Protein AF-A0A662HCI6-F1 (afdb_monomer_lite)

Structure (mmCIF, N/CA/C/O backbone):
data_AF-A0A662HCI6-F1
#
_entry.id   AF-A0A662HCI6-F1
#
loop_
_atom_site.group_PDB
_atom_site.id
_atom_site.type_symbol
_atom_site.label_atom_id
_atom_site.label_alt_id
_atom_site.label_comp_id
_atom_site.label_asym_id
_atom_site.label_entity_id
_atom_site.label_seq_id
_atom_site.pdbx_PDB_ins_code
_atom_site.Cartn_x
_atom_site.Cartn_y
_atom_site.Cartn_z
_atom_site.occupancy
_atom_site.B_iso_or_equiv
_atom_site.auth_seq_id
_atom_site.auth_comp_id
_atom_site.auth_asym_id
_atom_site.auth_atom_id
_atom_site.pdbx_PDB_model_num
ATOM 1 N N . MET A 1 1 ? 48.819 -39.522 9.228 1.00 41.00 1 MET A N 1
ATOM 2 C CA . MET A 1 1 ? 47.668 -39.626 8.308 1.00 41.00 1 MET A CA 1
ATOM 3 C C . MET A 1 1 ? 46.457 -39.078 9.034 1.00 41.00 1 MET A C 1
ATOM 5 O O . MET A 1 1 ? 45.930 -39.754 9.904 1.00 41.00 1 MET A O 1
ATOM 9 N N . ILE A 1 2 ? 46.118 -37.816 8.778 1.00 42.31 2 ILE A N 1
ATOM 10 C CA . ILE A 1 2 ? 44.970 -37.142 9.390 1.00 42.31 2 ILE A CA 1
ATOM 11 C C . ILE A 1 2 ? 43.987 -36.836 8.262 1.00 42.31 2 ILE A C 1
ATOM 13 O O . ILE A 1 2 ? 44.382 -36.355 7.203 1.00 42.31 2 ILE A O 1
ATOM 17 N N . LEU A 1 3 ? 42.745 -37.229 8.522 1.00 40.59 3 LEU A N 1
ATOM 18 C CA . LEU A 1 3 ? 41.560 -37.241 7.674 1.00 40.59 3 LEU A CA 1
ATOM 19 C C . LEU A 1 3 ? 41.369 -35.950 6.862 1.00 40.59 3 LEU A C 1
ATOM 21 O O . LEU A 1 3 ? 41.469 -34.848 7.402 1.00 40.59 3 LEU A O 1
ATOM 25 N N . GLY A 1 4 ? 41.042 -36.118 5.576 1.00 39.78 4 GLY A N 1
ATOM 26 C CA . GLY A 1 4 ? 40.596 -35.043 4.698 1.00 39.78 4 GLY A CA 1
ATOM 27 C C . GLY A 1 4 ? 39.338 -34.397 5.265 1.00 39.78 4 GLY A C 1
ATOM 28 O O . GLY A 1 4 ? 38.310 -35.053 5.432 1.00 39.78 4 GLY A O 1
ATOM 29 N N . ARG A 1 5 ? 39.447 -33.113 5.604 1.00 48.81 5 ARG A N 1
ATOM 30 C CA . ARG A 1 5 ? 38.304 -32.286 5.969 1.00 48.81 5 ARG A CA 1
ATOM 31 C C . ARG A 1 5 ? 37.473 -32.082 4.711 1.00 48.81 5 ARG A C 1
ATOM 33 O O . ARG A 1 5 ? 37.966 -31.516 3.741 1.00 48.81 5 ARG A O 1
ATOM 40 N N . GLY A 1 6 ? 36.234 -32.567 4.746 1.00 46.03 6 GLY A N 1
ATOM 41 C CA . GLY A 1 6 ? 35.194 -32.071 3.863 1.00 46.03 6 GLY A CA 1
ATOM 42 C C . GLY A 1 6 ? 35.090 -30.568 4.076 1.00 46.03 6 GLY A C 1
ATOM 43 O O . GLY A 1 6 ? 34.789 -30.111 5.178 1.00 46.03 6 GLY A O 1
ATOM 44 N N . GLU A 1 7 ? 35.430 -29.811 3.044 1.00 45.47 7 GLU A N 1
ATOM 45 C CA . GLU A 1 7 ? 35.094 -28.401 2.966 1.00 45.47 7 GLU A CA 1
ATOM 46 C C . GLU A 1 7 ? 33.579 -28.325 2.767 1.00 45.47 7 GLU A C 1
ATOM 48 O O . GLU A 1 7 ? 33.063 -28.504 1.666 1.00 45.47 7 GLU A O 1
ATOM 53 N N . GLU A 1 8 ? 32.846 -28.130 3.860 1.00 49.69 8 GLU A N 1
ATOM 54 C CA . GLU A 1 8 ? 31.488 -27.607 3.774 1.00 49.69 8 GLU A CA 1
ATOM 55 C C . GLU A 1 8 ? 31.578 -26.160 3.263 1.00 49.69 8 GLU A C 1
ATOM 57 O O . GLU A 1 8 ? 32.342 -25.365 3.826 1.00 49.69 8 GLU A O 1
ATOM 62 N N . PRO A 1 9 ? 30.838 -25.777 2.206 1.00 48.19 9 PRO A N 1
ATOM 63 C CA . PRO A 1 9 ? 30.835 -24.397 1.760 1.00 48.19 9 PRO A CA 1
ATOM 64 C C . PRO A 1 9 ? 30.211 -23.502 2.837 1.00 48.19 9 PRO A C 1
ATOM 66 O O . PRO A 1 9 ? 29.072 -23.678 3.271 1.00 48.19 9 PRO A O 1
ATOM 69 N N . ILE A 1 10 ? 31.010 -22.529 3.263 1.00 53.88 10 ILE A N 1
ATOM 70 C CA . ILE A 1 10 ? 30.697 -21.518 4.265 1.00 53.88 10 ILE A CA 1
ATOM 71 C C . ILE A 1 10 ? 29.670 -20.523 3.693 1.00 53.88 10 ILE A C 1
ATOM 73 O O . ILE A 1 10 ? 29.856 -19.988 2.604 1.00 53.88 10 ILE A O 1
ATOM 77 N N . SER A 1 11 ? 28.664 -20.193 4.513 1.00 46.75 11 SER A N 1
ATOM 78 C CA . SER A 1 11 ? 27.914 -18.922 4.520 1.00 46.75 11 SER A CA 1
ATOM 79 C C . SER A 1 11 ? 26.845 -18.682 3.431 1.00 46.75 11 SER A C 1
ATOM 81 O O . SER A 1 11 ? 27.051 -17.967 2.455 1.00 46.75 11 SER A O 1
ATOM 83 N N . GLY A 1 12 ? 25.611 -19.110 3.713 1.00 42.09 12 GLY A N 1
ATOM 84 C CA . GLY A 1 12 ? 24.637 -18.209 4.358 1.00 42.09 12 GLY A CA 1
ATOM 85 C C . GLY A 1 12 ? 24.116 -16.972 3.611 1.00 42.09 12 GLY A C 1
ATOM 86 O O . GLY A 1 12 ? 23.486 -16.133 4.251 1.00 42.09 12 GLY A O 1
ATOM 87 N N . VAL A 1 13 ? 24.318 -16.824 2.300 1.00 47.28 13 VAL A N 1
ATOM 88 C CA . VAL A 1 13 ? 23.539 -15.840 1.530 1.00 47.28 13 VAL A CA 1
ATOM 89 C C . VAL A 1 13 ? 22.184 -16.475 1.250 1.00 47.28 13 VAL A C 1
ATOM 91 O O . VAL A 1 13 ? 22.088 -17.385 0.428 1.00 47.28 13 VAL A O 1
ATOM 94 N N . ALA A 1 14 ? 21.139 -16.046 1.962 1.00 55.03 14 ALA A N 1
ATOM 95 C CA . ALA A 1 14 ? 19.775 -16.394 1.586 1.00 55.03 14 ALA A CA 1
ATOM 96 C C . ALA A 1 14 ? 19.611 -16.041 0.102 1.00 55.03 14 ALA A C 1
ATOM 98 O O . ALA A 1 14 ? 19.758 -14.874 -0.263 1.00 55.03 14 ALA A O 1
ATOM 99 N N . MET A 1 15 ? 19.403 -17.052 -0.750 1.00 60.47 15 MET A N 1
ATOM 100 C CA . MET A 1 15 ? 19.117 -16.830 -2.163 1.00 60.47 15 MET A CA 1
ATOM 101 C C . MET A 1 15 ? 17.950 -15.851 -2.232 1.00 60.47 15 MET A C 1
ATOM 103 O O . MET A 1 15 ? 16.858 -16.159 -1.752 1.00 60.47 15 MET A O 1
ATOM 107 N N . GLU A 1 16 ? 18.206 -14.658 -2.769 1.00 74.31 16 GLU A N 1
ATOM 108 C CA . GLU A 1 16 ? 17.151 -13.688 -3.017 1.00 74.31 16 GLU A CA 1
ATOM 109 C C . GLU A 1 16 ? 16.128 -14.348 -3.937 1.00 74.31 16 GLU A C 1
ATOM 111 O O . GLU A 1 16 ? 16.486 -14.880 -4.992 1.00 74.31 16 GLU A O 1
ATOM 116 N N . ASP A 1 17 ? 14.866 -14.374 -3.507 1.00 88.44 17 ASP A N 1
ATOM 117 C CA . ASP A 1 17 ? 13.835 -15.003 -4.312 1.00 88.44 17 ASP A CA 1
ATOM 118 C C . ASP A 1 17 ? 13.667 -14.244 -5.638 1.00 88.44 17 ASP A C 1
ATOM 120 O O . ASP A 1 17 ? 13.835 -13.023 -5.731 1.00 88.44 17 ASP A O 1
ATOM 124 N N . GLU A 1 18 ? 13.350 -14.991 -6.690 1.00 91.50 18 GLU A N 1
ATOM 125 C CA . GLU A 1 18 ? 13.292 -14.477 -8.059 1.00 91.50 18 GLU A CA 1
ATOM 126 C C . GLU A 1 18 ? 12.262 -13.344 -8.228 1.00 91.50 18 GLU A C 1
ATOM 128 O O . GLU A 1 18 ? 12.406 -12.484 -9.099 1.00 91.50 18 GLU A O 1
ATOM 133 N N . VAL A 1 19 ? 11.221 -13.296 -7.394 1.00 92.38 19 VAL A N 1
ATOM 134 C CA . VAL A 1 19 ? 10.233 -12.210 -7.410 1.00 92.38 19 VAL A CA 1
ATOM 135 C C . VAL A 1 19 ? 10.871 -10.932 -6.883 1.00 92.38 19 VAL A C 1
ATOM 137 O O . VAL A 1 19 ? 10.796 -9.893 -7.540 1.00 92.38 19 VAL A O 1
ATOM 140 N N . THR A 1 20 ? 11.561 -11.019 -5.749 1.00 93.06 20 THR A N 1
ATOM 141 C CA . THR A 1 20 ? 12.265 -9.895 -5.132 1.00 93.06 20 THR A CA 1
ATOM 142 C C . THR A 1 20 ? 13.344 -9.327 -6.057 1.00 93.06 20 THR A C 1
ATOM 144 O O . THR A 1 20 ? 13.396 -8.110 -6.271 1.00 93.06 20 THR A O 1
ATOM 147 N N . ARG A 1 21 ? 14.144 -10.195 -6.691 1.00 94.38 21 ARG A N 1
ATOM 148 C CA . ARG A 1 21 ? 15.163 -9.785 -7.669 1.00 94.38 21 ARG A CA 1
ATOM 149 C C . ARG A 1 21 ? 14.543 -9.025 -8.848 1.00 94.38 21 ARG A C 1
ATOM 151 O O . ARG A 1 21 ? 14.960 -7.905 -9.149 1.00 94.38 21 ARG A O 1
ATOM 158 N N . ARG A 1 22 ? 13.507 -9.588 -9.488 1.00 94.62 22 ARG A N 1
ATOM 159 C CA . ARG A 1 22 ? 12.804 -8.946 -10.620 1.00 94.62 22 ARG A CA 1
ATOM 160 C C . ARG A 1 22 ? 12.179 -7.611 -10.229 1.00 94.62 22 ARG A C 1
ATOM 162 O O . ARG A 1 22 ? 12.289 -6.646 -10.987 1.00 94.62 22 ARG A O 1
ATOM 169 N N . ALA A 1 23 ? 11.573 -7.533 -9.046 1.00 94.56 23 ALA A N 1
ATOM 170 C CA . ALA A 1 23 ? 10.975 -6.306 -8.541 1.00 94.56 23 ALA A CA 1
ATOM 171 C C . ALA A 1 23 ? 12.025 -5.192 -8.384 1.00 94.56 23 ALA A C 1
ATOM 173 O O . ALA A 1 23 ? 11.807 -4.074 -8.856 1.00 94.56 23 ALA A O 1
ATOM 174 N N . LYS A 1 24 ? 13.192 -5.495 -7.797 1.00 94.44 24 LYS A N 1
ATOM 175 C CA . LYS A 1 24 ? 14.302 -4.535 -7.663 1.00 94.44 24 LYS A CA 1
ATOM 176 C C . LYS A 1 24 ? 14.860 -4.093 -9.012 1.00 94.44 24 LYS A C 1
ATOM 178 O O . LYS A 1 24 ? 15.099 -2.903 -9.203 1.00 94.44 24 LYS A O 1
ATOM 183 N N . GLU A 1 25 ? 15.030 -5.013 -9.958 1.00 95.50 25 GLU A N 1
ATOM 184 C CA . GLU A 1 25 ? 15.503 -4.680 -11.306 1.00 95.50 25 GLU A CA 1
ATOM 185 C C . GLU A 1 25 ? 14.529 -3.765 -12.050 1.00 95.50 25 GLU A C 1
ATOM 187 O O . GLU A 1 25 ? 14.950 -2.759 -12.623 1.00 95.50 25 GLU A O 1
ATOM 192 N N . LYS A 1 26 ? 13.224 -4.069 -12.016 1.00 95.44 26 LYS A N 1
ATOM 193 C CA . LYS A 1 26 ? 12.188 -3.198 -12.592 1.00 95.44 26 LYS A CA 1
ATOM 194 C C . LYS A 1 26 ? 12.219 -1.819 -11.952 1.00 95.44 26 LYS A C 1
ATOM 196 O O . LYS A 1 26 ? 12.240 -0.817 -12.661 1.00 95.44 26 LYS A O 1
ATOM 201 N N . PHE A 1 27 ? 12.285 -1.774 -10.624 1.00 95.00 27 PHE A N 1
ATOM 202 C CA . PHE A 1 27 ? 12.360 -0.531 -9.873 1.00 95.00 27 PHE A CA 1
ATOM 203 C C . PHE A 1 27 ? 13.586 0.304 -10.274 1.00 95.00 27 PHE A C 1
ATOM 205 O O . PHE A 1 27 ? 13.451 1.491 -10.560 1.00 95.00 27 PHE A O 1
ATOM 212 N N . GLY A 1 28 ? 14.764 -0.317 -10.381 1.00 95.50 28 GLY A N 1
ATOM 213 C CA . GLY A 1 28 ? 16.004 0.350 -10.786 1.00 95.50 28 GLY A CA 1
ATOM 214 C C . GLY A 1 28 ? 16.009 0.868 -12.229 1.00 95.50 28 GLY A C 1
ATOM 215 O O . GLY A 1 28 ? 16.742 1.805 -12.532 1.00 95.50 28 GLY A O 1
ATOM 216 N N . ARG A 1 29 ? 15.172 0.308 -13.114 1.00 96.75 29 ARG A N 1
ATOM 217 C CA . ARG A 1 29 ? 15.006 0.772 -14.505 1.00 96.75 29 ARG A CA 1
ATOM 218 C C . ARG A 1 29 ? 14.089 1.989 -14.643 1.00 96.75 29 ARG A C 1
ATOM 220 O O . ARG A 1 29 ? 14.061 2.598 -15.711 1.00 96.75 29 ARG A O 1
ATOM 227 N N . LEU A 1 30 ? 13.332 2.348 -13.605 1.00 95.56 30 LEU A N 1
ATOM 228 C CA . LEU A 1 30 ? 12.517 3.562 -13.616 1.00 95.56 30 LEU A CA 1
ATOM 229 C C . LEU A 1 30 ? 13.413 4.809 -13.592 1.00 95.56 30 LEU A C 1
ATOM 231 O O . LEU A 1 30 ? 14.495 4.800 -13.005 1.00 95.56 30 LEU A O 1
ATOM 235 N N . SER A 1 31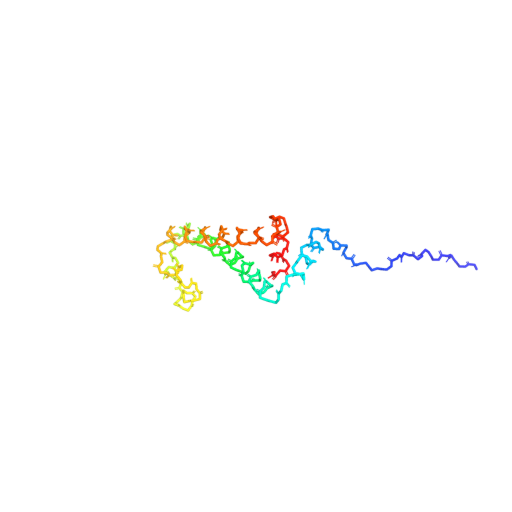 ? 12.930 5.912 -14.173 1.00 96.69 31 SER A N 1
ATOM 236 C CA . SER A 1 31 ? 13.565 7.226 -14.003 1.00 96.69 31 SER A CA 1
ATOM 237 C C . SER A 1 31 ? 13.564 7.640 -12.529 1.00 96.69 31 SER A C 1
ATOM 239 O O . SER A 1 31 ? 12.750 7.151 -11.750 1.00 96.69 31 SER A O 1
ATOM 241 N N . SER A 1 32 ? 14.406 8.596 -12.131 1.00 95.44 32 SER A N 1
ATOM 242 C CA . SER A 1 32 ? 14.428 9.087 -10.743 1.00 95.44 32 SER A CA 1
ATOM 243 C C . SER A 1 32 ? 13.051 9.575 -10.266 1.00 95.44 32 SER A C 1
ATOM 245 O O . SER A 1 32 ? 12.653 9.303 -9.136 1.00 95.44 32 SER A O 1
ATOM 247 N N . ILE A 1 33 ? 12.281 10.224 -11.151 1.00 94.12 33 ILE A N 1
ATOM 248 C CA . ILE A 1 33 ? 10.898 10.639 -10.868 1.00 94.12 33 ILE A CA 1
ATOM 249 C C . ILE A 1 33 ? 9.987 9.413 -10.710 1.00 94.12 33 ILE A C 1
ATOM 251 O O . ILE A 1 33 ? 9.197 9.357 -9.771 1.00 94.12 33 ILE A O 1
ATOM 255 N N . GLY A 1 34 ? 10.121 8.408 -11.582 1.00 94.06 34 GLY A N 1
ATOM 256 C CA . GLY A 1 34 ? 9.364 7.158 -11.493 1.00 94.06 34 GLY A CA 1
ATOM 257 C C . GLY A 1 34 ? 9.661 6.367 -10.215 1.00 94.06 34 GLY A C 1
ATOM 258 O O . GLY A 1 34 ? 8.737 5.883 -9.570 1.00 94.06 34 GLY A O 1
ATOM 259 N N . GLN A 1 35 ? 10.926 6.297 -9.795 1.00 95.56 35 GLN A N 1
ATOM 260 C CA . GLN A 1 35 ? 11.343 5.654 -8.543 1.00 95.56 35 GLN A CA 1
ATOM 261 C C . GLN A 1 35 ? 10.790 6.380 -7.314 1.00 95.56 35 GLN A C 1
ATOM 263 O O . GLN A 1 35 ? 10.349 5.742 -6.353 1.00 95.56 35 GLN A O 1
ATOM 268 N N . MET A 1 36 ? 10.788 7.715 -7.335 1.00 95.19 36 MET A N 1
ATOM 269 C CA . MET A 1 36 ? 10.184 8.520 -6.277 1.00 95.19 36 MET A CA 1
ATOM 270 C C . MET A 1 36 ? 8.674 8.270 -6.203 1.00 95.19 36 MET A C 1
ATOM 272 O O . MET A 1 36 ? 8.165 7.946 -5.131 1.00 95.19 36 MET A O 1
ATOM 276 N N . ALA A 1 37 ? 7.972 8.330 -7.339 1.00 91.88 37 ALA A N 1
ATOM 277 C CA . ALA A 1 37 ? 6.536 8.075 -7.410 1.00 91.88 37 ALA A CA 1
ATOM 278 C C . ALA A 1 37 ? 6.181 6.657 -6.929 1.00 91.88 37 ALA A C 1
ATOM 280 O O . ALA A 1 37 ? 5.310 6.496 -6.075 1.00 91.88 37 ALA A O 1
ATOM 281 N N . ALA A 1 38 ? 6.899 5.634 -7.401 1.00 94.75 38 ALA A N 1
ATOM 282 C CA . ALA A 1 38 ? 6.713 4.251 -6.968 1.00 94.75 38 ALA A CA 1
ATOM 283 C C . ALA A 1 38 ? 6.999 4.074 -5.466 1.00 94.75 38 ALA A C 1
ATOM 285 O O . ALA A 1 38 ? 6.234 3.411 -4.770 1.00 94.75 38 ALA A O 1
ATOM 286 N N . SER A 1 39 ? 8.049 4.712 -4.932 1.00 95.00 39 SER A N 1
ATOM 287 C CA . SER A 1 39 ? 8.338 4.693 -3.488 1.00 95.00 39 SER A CA 1
ATOM 288 C C . SER A 1 39 ? 7.215 5.315 -2.664 1.00 95.00 39 SER A C 1
ATOM 290 O O . SER A 1 39 ? 6.843 4.758 -1.633 1.00 95.00 39 SER A O 1
ATOM 292 N N . MET A 1 40 ? 6.672 6.452 -3.106 1.00 92.25 40 MET A N 1
ATOM 293 C CA . MET A 1 40 ? 5.553 7.110 -2.431 1.00 92.25 40 MET A CA 1
ATOM 294 C C . MET A 1 40 ? 4.292 6.245 -2.468 1.00 92.25 40 MET A C 1
ATOM 296 O O . MET A 1 40 ? 3.631 6.105 -1.443 1.00 92.25 40 MET A O 1
ATOM 300 N N . MET A 1 41 ? 3.987 5.614 -3.606 1.00 94.38 41 MET A N 1
ATOM 301 C CA . MET A 1 41 ? 2.850 4.695 -3.726 1.00 94.38 41 MET A CA 1
ATOM 302 C C . MET A 1 41 ? 2.996 3.473 -2.814 1.00 94.38 41 MET A C 1
ATOM 304 O O . MET A 1 41 ? 2.056 3.140 -2.100 1.00 94.38 41 MET A O 1
ATOM 308 N N . LEU A 1 42 ? 4.176 2.845 -2.760 1.00 94.50 42 LEU A N 1
ATOM 309 C CA . LEU A 1 42 ? 4.446 1.727 -1.846 1.00 94.50 42 LEU A CA 1
ATOM 310 C C . LEU A 1 42 ? 4.293 2.142 -0.374 1.00 94.50 42 LEU A C 1
ATOM 312 O O . LEU A 1 42 ? 3.685 1.420 0.417 1.00 94.50 42 LEU A O 1
ATOM 316 N N . ALA A 1 43 ? 4.807 3.320 -0.004 1.00 90.38 43 ALA A N 1
ATOM 317 C CA . ALA A 1 43 ? 4.677 3.848 1.351 1.00 90.38 43 ALA A CA 1
ATOM 318 C C . ALA A 1 43 ? 3.213 4.143 1.712 1.00 90.38 43 ALA A C 1
ATOM 320 O O . ALA A 1 43 ? 2.756 3.755 2.787 1.00 90.38 43 ALA A O 1
ATOM 321 N N . ASN A 1 44 ? 2.464 4.778 0.809 1.00 88.44 44 ASN A N 1
ATOM 322 C CA . ASN A 1 44 ? 1.052 5.091 1.011 1.00 88.44 44 ASN A CA 1
ATOM 323 C C . ASN A 1 44 ? 0.194 3.828 1.095 1.00 88.44 44 ASN A C 1
ATOM 325 O O . ASN A 1 44 ? -0.657 3.740 1.975 1.00 88.44 44 ASN A O 1
ATOM 329 N N . LEU A 1 45 ? 0.451 2.833 0.244 1.00 91.06 45 LEU A N 1
ATOM 330 C CA . LEU A 1 45 ? -0.221 1.537 0.278 1.00 91.06 45 LEU A CA 1
ATOM 331 C C . LEU A 1 45 ? -0.018 0.834 1.627 1.00 91.06 45 LEU A C 1
ATOM 333 O O . LEU A 1 45 ? -0.989 0.419 2.263 1.00 91.06 45 LEU A O 1
ATOM 337 N N . ARG A 1 46 ? 1.231 0.764 2.105 1.00 90.12 46 ARG A N 1
ATOM 338 C CA . ARG A 1 46 ? 1.557 0.207 3.426 1.00 90.12 46 ARG A CA 1
ATOM 339 C C . ARG A 1 46 ? 0.823 0.956 4.538 1.00 90.12 46 ARG A C 1
ATOM 341 O O . ARG A 1 46 ? 0.108 0.344 5.328 1.00 90.12 46 ARG A O 1
ATOM 348 N N . ASN A 1 47 ? 0.961 2.280 4.565 1.00 86.94 47 ASN A N 1
ATOM 349 C CA . ASN A 1 47 ? 0.358 3.118 5.598 1.00 86.94 47 ASN A CA 1
ATOM 350 C C . ASN A 1 47 ? -1.175 3.005 5.589 1.00 86.94 47 ASN A C 1
ATOM 352 O O . ASN A 1 47 ? -1.788 2.968 6.653 1.00 86.94 47 ASN A O 1
ATOM 356 N N . ALA A 1 48 ? -1.801 2.903 4.412 1.00 86.50 48 ALA A N 1
ATOM 357 C CA . ALA A 1 48 ? -3.245 2.746 4.295 1.00 86.50 48 ALA A CA 1
ATOM 358 C C . ALA A 1 48 ? -3.727 1.410 4.876 1.00 86.50 48 ALA A C 1
ATOM 360 O O . ALA A 1 48 ? -4.706 1.378 5.624 1.00 86.50 48 ALA A O 1
ATOM 361 N N . ARG A 1 49 ? -3.017 0.311 4.589 1.00 89.56 49 ARG A N 1
ATOM 362 C CA . ARG A 1 49 ? -3.323 -1.018 5.141 1.00 89.56 49 ARG A CA 1
ATOM 363 C C . ARG A 1 49 ? -3.161 -1.062 6.659 1.00 89.56 49 ARG A C 1
ATOM 365 O O . ARG A 1 49 ? -4.054 -1.559 7.351 1.00 89.56 49 ARG A O 1
ATOM 372 N N . ASP A 1 50 ? -2.074 -0.498 7.178 1.00 87.19 50 ASP A N 1
ATOM 373 C CA . ASP A 1 50 ? -1.819 -0.441 8.620 1.00 87.19 50 ASP A CA 1
ATOM 374 C C . ASP A 1 50 ? -2.868 0.430 9.334 1.00 87.19 50 ASP A C 1
ATOM 376 O O . ASP A 1 50 ? -3.447 0.007 10.338 1.00 87.19 50 ASP A O 1
ATOM 380 N N . ALA A 1 51 ? -3.208 1.594 8.769 1.00 83.62 51 ALA A N 1
ATOM 381 C CA . ALA A 1 51 ? -4.260 2.465 9.290 1.00 83.62 51 ALA A CA 1
ATOM 382 C C . ALA A 1 51 ? -5.637 1.783 9.282 1.00 83.62 51 ALA A C 1
ATOM 384 O O . ALA A 1 51 ? -6.369 1.877 10.266 1.00 83.62 51 ALA A O 1
ATOM 385 N N . LYS A 1 52 ? -5.989 1.04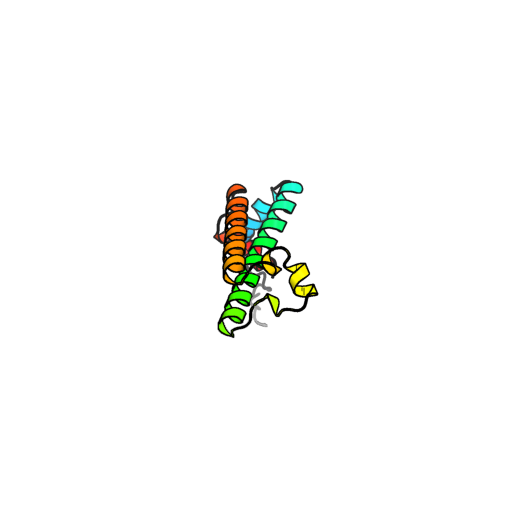2 8.220 1.00 86.62 52 LYS A N 1
ATOM 386 C CA . LYS A 1 52 ? -7.239 0.261 8.164 1.00 86.62 52 LYS A CA 1
ATOM 387 C C . LYS A 1 52 ? -7.300 -0.781 9.269 1.00 86.62 52 LYS A C 1
ATOM 389 O O . LYS A 1 52 ? -8.355 -0.956 9.878 1.00 86.62 52 LYS A O 1
ATOM 394 N N . LYS A 1 53 ? -6.192 -1.486 9.516 1.00 88.50 53 LYS A N 1
ATOM 395 C CA . LYS A 1 53 ? -6.111 -2.488 10.582 1.00 88.50 53 LYS A CA 1
ATOM 396 C C . LYS A 1 53 ? -6.353 -1.841 11.947 1.00 88.50 53 LYS A C 1
ATOM 398 O O . LYS A 1 53 ? -7.264 -2.269 12.651 1.00 88.50 53 LYS A O 1
ATOM 403 N N . GLN A 1 54 ? -5.613 -0.780 12.264 1.00 84.12 54 GLN A N 1
ATOM 404 C CA . GLN A 1 54 ? -5.746 -0.064 13.535 1.00 84.12 54 GLN A CA 1
ATOM 405 C C . GLN A 1 54 ? -7.148 0.526 13.717 1.00 84.12 54 GLN A C 1
ATOM 407 O O . GLN A 1 54 ? -7.754 0.372 14.773 1.00 84.12 54 GLN A O 1
ATOM 412 N N . LEU A 1 55 ? -7.712 1.141 12.674 1.00 82.19 55 LEU A N 1
ATOM 413 C CA . LEU A 1 55 ? -9.052 1.721 12.726 1.00 82.19 55 LEU A CA 1
ATOM 414 C C . LEU A 1 55 ? -10.124 0.657 12.990 1.00 82.19 55 LEU A C 1
ATOM 416 O O . LEU A 1 55 ? -11.013 0.870 13.810 1.00 82.19 55 LEU A O 1
ATOM 420 N N . ARG A 1 56 ? -10.022 -0.516 12.352 1.00 86.06 56 ARG A N 1
ATOM 421 C CA . ARG A 1 56 ? -10.931 -1.643 12.615 1.00 86.06 56 ARG A CA 1
ATOM 422 C C . ARG A 1 56 ? -10.814 -2.160 14.047 1.00 86.06 56 ARG A C 1
ATOM 424 O O . ARG A 1 56 ? -11.831 -2.521 14.630 1.00 86.06 56 AR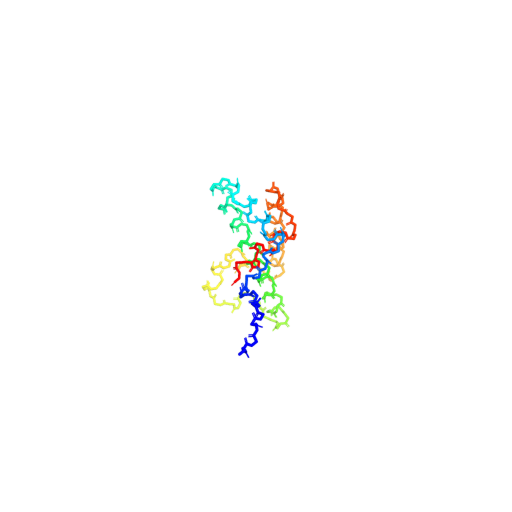G A O 1
ATOM 431 N N . GLU A 1 57 ? -9.608 -2.222 14.604 1.00 87.12 57 GLU A N 1
ATOM 432 C CA . GLU A 1 57 ? -9.383 -2.617 16.002 1.00 87.12 57 GLU A CA 1
ATOM 433 C C . GLU A 1 57 ? -10.004 -1.602 16.969 1.00 87.12 57 GLU A C 1
ATOM 435 O O . GLU A 1 57 ? -10.797 -1.985 17.825 1.00 87.12 57 GLU A O 1
ATOM 440 N N . MET A 1 58 ? -9.765 -0.306 16.754 1.00 82.38 58 MET A N 1
ATOM 441 C CA . MET A 1 58 ? -10.383 0.761 17.544 1.00 82.38 58 MET A CA 1
ATOM 442 C C . MET A 1 58 ? -11.914 0.710 17.495 1.00 82.38 58 MET A C 1
ATOM 444 O O . MET A 1 58 ? -12.565 0.757 18.538 1.00 82.38 58 MET A O 1
ATOM 448 N N . MET A 1 59 ? -12.496 0.544 16.302 1.00 81.00 59 MET A N 1
ATOM 449 C CA . MET A 1 59 ? -13.950 0.461 16.132 1.00 81.00 59 MET A CA 1
ATOM 450 C C . MET A 1 59 ? -14.557 -0.732 16.881 1.00 81.00 59 MET A C 1
ATOM 452 O O . MET A 1 59 ? -15.632 -0.595 17.461 1.00 81.00 59 MET A O 1
ATOM 456 N N . LYS A 1 60 ? -13.874 -1.887 16.919 1.00 86.75 60 LYS A N 1
ATOM 457 C CA . LYS A 1 60 ? -14.318 -3.057 17.704 1.00 86.75 60 LYS A CA 1
ATOM 458 C C . LYS A 1 60 ? -14.355 -2.777 19.206 1.00 86.75 60 LYS A C 1
ATOM 460 O O . LYS A 1 60 ? -15.193 -3.331 19.906 1.00 86.75 60 LYS A O 1
ATOM 465 N N . GLU A 1 61 ? -13.470 -1.916 19.690 1.00 87.00 61 GLU A N 1
ATOM 466 C CA . GLU A 1 61 ? -13.400 -1.492 21.091 1.00 87.00 61 GLU A CA 1
ATOM 467 C C . GLU A 1 61 ? -14.335 -0.308 21.403 1.00 87.00 61 GLU A C 1
ATOM 469 O O . GLU A 1 61 ? -14.279 0.255 22.495 1.00 87.00 61 GLU A O 1
ATOM 474 N N . GLY A 1 62 ? -15.170 0.115 20.445 1.00 81.12 62 GLY A N 1
ATOM 475 C CA . GLY A 1 62 ? -16.036 1.289 20.583 1.00 81.12 62 GLY A CA 1
ATOM 476 C C . GLY A 1 62 ? -15.278 2.621 20.571 1.00 81.12 62 GLY A C 1
ATOM 477 O O . GLY A 1 62 ? -15.843 3.654 20.928 1.00 81.12 62 GLY A O 1
ATOM 478 N N . ARG A 1 63 ? -14.000 2.615 20.170 1.00 75.06 63 ARG A N 1
ATOM 479 C CA . ARG A 1 63 ? -13.159 3.809 20.049 1.00 75.06 63 ARG A CA 1
ATOM 480 C C . ARG A 1 63 ? -13.226 4.349 18.623 1.00 75.06 63 ARG A C 1
ATOM 482 O O . ARG A 1 63 ? -13.049 3.625 17.648 1.00 75.06 63 ARG A O 1
ATOM 489 N N . ASP A 1 64 ? -13.453 5.648 18.500 1.00 71.69 64 ASP A N 1
ATOM 490 C CA . ASP A 1 64 ? -13.383 6.369 17.228 1.00 71.69 64 ASP A CA 1
ATOM 491 C C . ASP A 1 64 ? -11.974 6.964 17.075 1.00 71.69 64 ASP A C 1
ATOM 493 O O . ASP A 1 64 ? -11.421 7.455 18.050 1.00 71.69 64 ASP A O 1
ATOM 497 N N . PHE A 1 65 ? -11.375 6.976 15.881 1.00 68.19 65 PHE A N 1
ATOM 498 C CA . PHE A 1 65 ? -10.048 7.582 15.665 1.00 68.19 65 PHE A CA 1
ATOM 499 C C . PHE A 1 65 ? -9.985 9.066 16.082 1.00 68.19 65 PHE A C 1
ATOM 501 O O . PHE A 1 65 ? -8.903 9.585 16.357 1.00 68.19 65 PHE A O 1
ATOM 508 N N . ARG A 1 66 ? -11.128 9.767 16.168 1.00 66.12 66 ARG A N 1
ATOM 509 C CA . ARG A 1 66 ? -11.213 11.121 16.745 1.00 66.12 66 ARG A CA 1
ATOM 510 C C . ARG A 1 66 ? -10.748 11.166 18.201 1.00 66.12 66 ARG A C 1
ATOM 512 O O . ARG A 1 66 ? -10.367 12.243 18.655 1.00 66.12 66 ARG A O 1
ATOM 519 N N . SER A 1 67 ? -10.740 10.027 18.897 1.00 66.38 67 SER A N 1
ATOM 520 C CA . SER A 1 67 ? -10.204 9.860 20.248 1.00 66.38 67 SER A CA 1
ATOM 521 C C . SER A 1 67 ? -8.674 9.753 20.297 1.00 66.38 67 SER A C 1
ATOM 523 O O . SER A 1 67 ? -8.120 9.683 21.392 1.00 66.38 67 SER A O 1
ATOM 525 N N . LEU A 1 68 ? -7.975 9.706 19.154 1.00 64.25 68 LEU A N 1
ATOM 526 C CA . LEU A 1 68 ? -6.509 9.743 19.114 1.00 64.25 68 LEU A CA 1
ATOM 527 C C . LEU A 1 68 ? -5.977 11.159 19.399 1.00 64.25 68 LEU A C 1
ATOM 529 O O . LEU A 1 68 ? -6.642 12.147 19.065 1.00 64.25 68 LEU A O 1
ATOM 533 N N . PRO A 1 69 ? -4.751 11.284 19.951 1.00 59.97 69 PRO A N 1
ATOM 534 C CA . PRO A 1 69 ? -4.107 12.575 20.169 1.00 59.97 69 PRO A CA 1
ATOM 535 C C . PRO A 1 69 ? -4.052 13.441 18.893 1.00 59.97 69 PRO A C 1
ATOM 537 O O . PRO A 1 69 ? -3.798 12.911 17.806 1.00 59.97 69 PRO A O 1
ATOM 540 N N . PRO A 1 70 ? -4.210 14.777 18.991 1.00 61.06 70 PRO A N 1
ATOM 541 C CA . PRO A 1 70 ? -4.260 15.674 17.831 1.00 61.06 70 PRO A CA 1
ATOM 542 C C . PRO A 1 70 ? -3.067 15.569 16.873 1.00 61.06 70 PRO A C 1
ATOM 544 O O . PRO A 1 70 ? -3.249 15.673 15.665 1.00 61.06 70 PRO A O 1
ATOM 547 N N . LEU A 1 71 ? -1.858 15.314 17.384 1.00 49.66 71 LEU A N 1
ATOM 548 C CA . LEU A 1 71 ? -0.658 15.147 16.557 1.00 49.66 71 LEU A CA 1
ATOM 549 C C . LEU A 1 71 ? -0.721 13.880 15.685 1.00 49.66 71 LEU A C 1
ATOM 551 O O . LEU A 1 71 ? -0.363 13.924 14.512 1.00 49.66 71 LEU A O 1
ATOM 555 N N . ILE A 1 72 ? -1.240 12.775 16.232 1.00 55.66 72 ILE A N 1
ATOM 556 C CA . ILE A 1 72 ? -1.463 11.516 15.498 1.00 55.66 72 ILE A CA 1
ATOM 557 C C . ILE A 1 72 ? -2.512 11.742 14.401 1.00 55.66 72 ILE A C 1
ATOM 559 O O . ILE A 1 72 ? -2.342 11.312 13.263 1.00 55.66 72 ILE A O 1
ATOM 563 N N . ARG A 1 73 ? -3.570 12.495 14.724 1.00 60.00 73 ARG A N 1
ATOM 564 C CA . ARG A 1 73 ? -4.603 12.897 13.764 1.00 60.00 73 ARG A CA 1
ATOM 565 C C . ARG A 1 73 ? -4.041 13.780 12.644 1.00 60.00 73 ARG A C 1
ATOM 567 O O . ARG A 1 73 ? -4.359 13.560 11.483 1.00 60.00 73 ARG A O 1
ATOM 574 N N . LEU A 1 74 ? -3.159 14.725 12.963 1.00 55.78 74 LEU A N 1
ATOM 575 C CA . LEU A 1 74 ? -2.519 15.599 11.976 1.00 55.78 74 LEU A CA 1
ATOM 576 C C . LEU A 1 74 ? -1.662 14.805 10.976 1.00 55.78 74 LEU A C 1
ATOM 578 O O . LEU A 1 74 ? -1.739 15.047 9.774 1.00 55.78 74 LEU A O 1
ATOM 582 N N . ILE A 1 75 ? -0.902 13.821 11.466 1.00 55.81 75 ILE A N 1
ATOM 583 C CA . ILE A 1 75 ? -0.082 12.924 10.635 1.00 55.81 75 ILE A CA 1
ATOM 584 C C . ILE A 1 75 ? -0.961 12.079 9.697 1.00 55.81 75 ILE A C 1
ATOM 586 O O . ILE A 1 75 ? -0.579 11.817 8.561 1.00 55.81 75 ILE A O 1
ATOM 590 N N . MET A 1 76 ? -2.160 11.694 10.146 1.00 62.75 76 MET A N 1
ATOM 591 C CA . MET A 1 76 ? -3.140 10.943 9.351 1.00 62.75 76 MET A CA 1
ATOM 592 C C . MET A 1 76 ? -3.994 11.814 8.404 1.00 62.75 76 MET A C 1
ATOM 594 O O . MET A 1 76 ? -4.789 11.277 7.628 1.00 62.75 76 MET A O 1
ATOM 598 N N . GLY A 1 77 ? -3.830 13.143 8.424 1.00 67.38 77 GLY A N 1
ATOM 599 C CA . GLY A 1 77 ? -4.431 14.075 7.465 1.00 67.38 77 GLY A CA 1
ATOM 600 C C . GLY A 1 77 ? -5.952 13.933 7.317 1.00 67.38 77 GLY A C 1
ATOM 601 O O . GLY A 1 77 ? -6.688 13.907 8.303 1.00 67.38 77 GLY A O 1
ATOM 602 N N . THR A 1 78 ? -6.427 13.827 6.070 1.00 61.88 78 THR A N 1
ATOM 603 C CA . THR A 1 78 ? -7.852 13.692 5.700 1.00 61.88 78 THR A CA 1
ATOM 604 C C . THR A 1 78 ? -8.548 12.510 6.378 1.00 61.88 78 THR A C 1
ATOM 606 O O . THR A 1 78 ? -9.738 12.582 6.657 1.00 61.88 78 THR A O 1
ATOM 609 N N . VAL A 1 79 ? -7.828 11.436 6.712 1.00 63.88 79 VAL A N 1
ATOM 610 C CA . VAL A 1 79 ? -8.407 10.279 7.418 1.00 63.88 79 VAL A CA 1
ATOM 611 C C . VAL A 1 79 ? -8.865 10.679 8.821 1.00 63.88 79 VAL A C 1
ATOM 613 O O . VAL A 1 79 ? -9.875 10.187 9.313 1.00 63.88 79 VAL A O 1
ATOM 616 N N . ALA A 1 80 ? -8.163 11.620 9.454 1.00 62.00 80 ALA A N 1
ATOM 617 C CA . ALA A 1 80 ? -8.407 12.032 10.829 1.00 62.00 80 ALA A CA 1
ATOM 618 C C . ALA A 1 80 ? -9.497 13.103 11.009 1.00 62.00 80 ALA A C 1
ATOM 620 O O . ALA A 1 80 ? -9.642 13.683 12.101 1.00 62.00 80 ALA A O 1
ATOM 621 N N . THR A 1 81 ? -10.265 13.375 9.959 1.00 67.25 81 THR A N 1
ATOM 622 C CA . THR A 1 81 ? -11.442 14.250 9.998 1.00 67.25 81 THR A CA 1
ATOM 623 C C . THR A 1 81 ? -12.732 13.533 9.597 1.00 67.25 81 THR A C 1
ATOM 625 O O . THR A 1 81 ? -13.807 14.086 9.813 1.00 67.25 81 THR A O 1
ATOM 628 N N . LEU A 1 82 ? -12.646 12.303 9.079 1.00 68.19 82 LEU A N 1
ATOM 629 C CA . LEU A 1 82 ? -13.769 11.531 8.537 1.00 68.19 82 LEU A CA 1
ATOM 630 C C . LEU A 1 82 ? -14.264 10.483 9.536 1.00 68.19 82 LEU A C 1
ATOM 632 O O . LEU A 1 82 ? -13.429 9.707 9.964 1.00 68.19 82 LEU A O 1
ATOM 636 N N . PRO A 1 83 ? -15.566 10.356 9.861 1.00 71.94 83 PRO A N 1
ATOM 637 C CA . PRO A 1 83 ? -16.098 9.272 10.702 1.00 71.94 83 PRO A CA 1
ATOM 638 C C . PRO A 1 83 ? -15.562 7.881 10.320 1.00 71.94 83 PRO A C 1
ATOM 640 O O . PRO A 1 83 ? -15.282 7.637 9.151 1.00 71.94 83 PRO A O 1
ATOM 643 N N . GLY A 1 84 ? -15.456 6.952 11.280 1.00 72.88 84 GLY A N 1
ATOM 644 C CA . GLY A 1 84 ? -14.731 5.679 11.103 1.00 72.88 84 GLY A CA 1
ATOM 645 C C . GLY A 1 84 ? -15.026 4.920 9.798 1.00 72.88 84 GLY A C 1
ATOM 646 O O . GLY A 1 84 ? -14.101 4.480 9.120 1.00 72.88 84 GLY A O 1
ATOM 647 N N . GLU A 1 85 ? -16.289 4.831 9.372 1.00 81.00 85 GLU A N 1
ATOM 648 C CA . GLU A 1 85 ? -16.633 4.200 8.088 1.00 81.00 85 GLU A CA 1
ATOM 649 C C . GLU A 1 85 ? -16.164 4.988 6.853 1.00 81.00 85 GLU A C 1
ATOM 651 O O . GLU A 1 85 ? -15.739 4.396 5.861 1.00 81.00 85 GLU A O 1
ATOM 656 N N . GLU A 1 86 ? -16.236 6.318 6.886 1.00 82.50 86 GLU A N 1
ATOM 657 C CA . GLU A 1 86 ? -15.738 7.185 5.812 1.00 82.50 86 GLU A CA 1
ATOM 658 C C . GLU A 1 86 ? -14.214 7.131 5.719 1.00 82.50 86 GLU A C 1
ATOM 660 O O . GLU A 1 86 ? -13.672 7.039 4.616 1.00 82.50 86 GLU A O 1
ATOM 665 N N . ALA A 1 87 ? -13.532 7.107 6.865 1.00 81.44 87 ALA A N 1
ATOM 666 C CA . ALA A 1 87 ? -12.093 6.903 6.942 1.00 81.44 87 ALA A CA 1
ATOM 667 C C . ALA A 1 87 ? -11.686 5.550 6.332 1.00 81.44 87 ALA A C 1
ATOM 669 O O . ALA A 1 87 ? -10.763 5.506 5.518 1.00 81.44 87 ALA A O 1
ATOM 670 N N . LEU A 1 88 ? -12.408 4.460 6.628 1.00 84.19 88 LEU A N 1
ATOM 671 C CA . LEU A 1 88 ? -12.165 3.156 5.994 1.00 84.19 88 LEU A CA 1
ATOM 672 C C . LEU A 1 88 ? -12.347 3.209 4.472 1.00 84.19 88 LEU A C 1
ATOM 674 O O . LEU A 1 88 ? -11.466 2.752 3.746 1.00 84.19 88 LEU A O 1
ATOM 678 N N . ARG A 1 89 ? -13.434 3.821 3.979 1.00 86.81 89 ARG A N 1
ATOM 679 C CA . ARG A 1 89 ? -13.679 3.974 2.531 1.00 86.81 89 ARG A CA 1
ATOM 680 C C . ARG A 1 89 ? -12.603 4.806 1.836 1.00 86.81 89 ARG A C 1
ATOM 682 O O . ARG A 1 89 ? -12.241 4.518 0.694 1.00 86.81 89 ARG A O 1
ATOM 689 N N . TYR A 1 90 ? -12.104 5.846 2.496 1.00 85.38 90 TYR A N 1
ATOM 690 C CA . TYR A 1 90 ? -11.005 6.649 1.973 1.00 85.38 90 TYR A CA 1
ATOM 691 C C . TYR A 1 90 ? -9.715 5.827 1.888 1.00 85.38 90 TYR A C 1
ATOM 693 O O . TYR A 1 90 ? -9.059 5.824 0.850 1.00 85.38 90 TYR A O 1
ATOM 701 N N . LEU A 1 91 ? -9.381 5.071 2.935 1.00 86.69 91 LEU A N 1
ATOM 702 C CA . LEU A 1 91 ? -8.198 4.210 2.936 1.00 86.69 91 LEU A CA 1
ATOM 703 C C . LEU A 1 91 ? -8.297 3.090 1.884 1.00 86.69 91 LEU A C 1
ATOM 705 O O . LEU A 1 91 ? -7.301 2.791 1.231 1.00 86.69 91 LEU A O 1
ATOM 709 N N . ASP A 1 92 ? -9.489 2.523 1.660 1.00 89.19 92 ASP A N 1
ATOM 710 C CA . ASP A 1 92 ? -9.746 1.572 0.566 1.00 89.19 92 ASP A CA 1
ATOM 711 C C . ASP A 1 92 ? -9.487 2.197 -0.812 1.00 89.19 92 ASP A C 1
ATOM 713 O O . ASP A 1 92 ? -8.951 1.547 -1.712 1.00 89.19 92 ASP A O 1
ATOM 717 N N . ARG A 1 93 ? -9.854 3.473 -0.990 1.00 88.56 93 ARG A N 1
ATOM 718 C CA . ARG A 1 93 ? -9.570 4.220 -2.219 1.00 88.56 93 ARG A CA 1
ATOM 719 C C . ARG A 1 93 ? -8.068 4.426 -2.410 1.00 88.56 93 ARG A C 1
ATOM 721 O O . ARG A 1 93 ? -7.579 4.132 -3.494 1.00 88.56 93 ARG A O 1
ATOM 728 N N . VAL A 1 94 ? -7.352 4.867 -1.374 1.00 88.38 94 VAL A N 1
ATOM 729 C CA . VAL A 1 94 ? -5.892 5.068 -1.428 1.00 88.38 94 VAL A CA 1
ATOM 730 C C . VAL A 1 94 ? -5.170 3.765 -1.764 1.00 88.38 94 VAL A C 1
ATOM 732 O O . VAL A 1 94 ? -4.300 3.754 -2.631 1.00 88.38 94 VAL A O 1
ATOM 735 N N . GLU A 1 95 ? -5.544 2.660 -1.111 1.00 92.00 95 GLU A N 1
ATOM 736 C CA . GLU A 1 95 ? -4.982 1.338 -1.396 1.00 92.00 95 GLU A CA 1
ATOM 737 C C . GLU A 1 95 ? -5.191 0.947 -2.865 1.00 92.00 95 GLU A C 1
ATOM 739 O O . GLU A 1 95 ? -4.232 0.570 -3.539 1.00 92.00 95 GLU A O 1
ATOM 744 N N . ARG A 1 96 ? -6.414 1.104 -3.388 1.00 95.19 96 ARG A N 1
ATOM 745 C CA . ARG A 1 96 ? -6.718 0.808 -4.793 1.00 95.19 96 ARG A CA 1
ATOM 746 C C . ARG A 1 96 ? -5.908 1.676 -5.758 1.00 95.19 96 ARG A C 1
ATOM 748 O O . ARG A 1 96 ? -5.305 1.133 -6.676 1.00 95.19 96 ARG A O 1
ATOM 755 N N . GLU A 1 97 ? -5.867 2.988 -5.544 1.00 93.25 97 GLU A N 1
ATOM 756 C CA . GLU A 1 97 ? -5.147 3.927 -6.417 1.00 93.25 97 GLU A CA 1
ATOM 757 C C . GLU A 1 97 ? -3.636 3.647 -6.431 1.00 93.25 97 GLU A C 1
ATOM 759 O O . GLU A 1 97 ? -3.010 3.682 -7.490 1.00 93.25 97 GLU A O 1
ATOM 764 N N . CYS A 1 98 ? -3.045 3.294 -5.284 1.00 95.31 98 CYS A N 1
ATOM 765 C CA . CYS A 1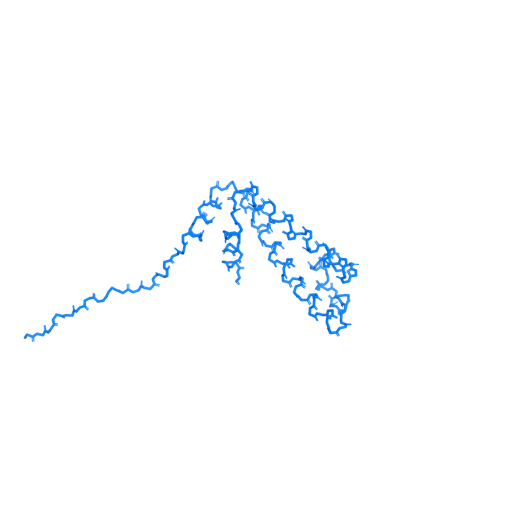 98 ? -1.635 2.906 -5.224 1.00 95.31 98 CYS A CA 1
ATOM 766 C C . CYS A 1 98 ? -1.371 1.587 -5.964 1.00 95.31 98 CYS A C 1
ATOM 768 O O . CYS A 1 98 ? -0.379 1.484 -6.683 1.00 95.31 98 CYS A O 1
ATOM 770 N N . LEU A 1 99 ? -2.249 0.587 -5.817 1.00 96.12 99 LEU A N 1
ATOM 771 C CA . LEU A 1 99 ? -2.134 -0.681 -6.543 1.00 96.12 99 LEU A CA 1
ATOM 772 C C . LEU A 1 99 ? -2.263 -0.473 -8.056 1.00 96.12 99 LEU A C 1
ATOM 774 O O . LEU A 1 99 ? -1.451 -0.991 -8.816 1.00 96.12 99 LEU A O 1
ATOM 778 N N . GLU A 1 100 ? -3.247 0.305 -8.505 1.00 96.81 100 GLU A N 1
ATOM 779 C CA . GLU A 1 100 ? -3.433 0.640 -9.923 1.00 96.81 100 GLU A CA 1
ATOM 780 C C . GLU A 1 100 ? -2.228 1.399 -10.493 1.00 96.81 100 GLU A C 1
ATOM 782 O O . GLU A 1 100 ? -1.744 1.057 -11.574 1.00 96.81 100 GLU A O 1
ATOM 787 N N . GLY A 1 101 ? -1.690 2.371 -9.751 1.00 95.94 101 GLY A N 1
ATOM 788 C CA . GLY A 1 101 ? -0.495 3.114 -10.150 1.00 95.94 101 GLY A CA 1
ATOM 789 C C . GLY A 1 101 ? 0.769 2.251 -10.214 1.00 95.94 101 GLY A C 1
ATOM 790 O O . GLY A 1 101 ? 1.563 2.388 -11.138 1.00 95.94 101 GLY A O 1
ATOM 791 N N . LEU A 1 102 ? 0.960 1.310 -9.287 1.00 96.88 102 LEU A N 1
ATOM 792 C CA . LEU A 1 102 ? 2.098 0.383 -9.338 1.00 96.88 102 LEU A CA 1
ATOM 793 C C . LEU A 1 102 ? 1.945 -0.641 -10.473 1.00 96.88 102 LEU A C 1
ATOM 795 O O . LEU A 1 102 ? 2.913 -0.937 -11.175 1.00 96.88 102 LEU A O 1
ATOM 799 N N . ARG A 1 103 ? 0.728 -1.129 -10.727 1.00 97.38 103 ARG A N 1
ATOM 800 C CA . ARG A 1 103 ? 0.444 -2.013 -11.868 1.00 97.38 103 ARG A CA 1
ATOM 801 C C . ARG A 1 103 ? 0.688 -1.320 -13.204 1.00 97.38 103 ARG A C 1
ATOM 803 O O . ARG A 1 103 ? 1.230 -1.947 -14.111 1.00 97.38 103 ARG A O 1
ATOM 810 N N . SER A 1 104 ? 0.358 -0.033 -13.333 1.00 95.88 104 SER A N 1
ATOM 811 C CA . SER A 1 104 ? 0.631 0.723 -14.565 1.00 95.88 104 SER A CA 1
ATOM 812 C C . SER A 1 104 ? 2.130 0.921 -14.827 1.00 95.88 104 SER A C 1
ATOM 814 O O . SER A 1 104 ? 2.539 1.051 -15.979 1.00 95.88 104 SER A O 1
ATOM 816 N N . LEU A 1 105 ? 2.962 0.853 -13.781 1.00 93.94 105 LEU A N 1
ATOM 817 C CA . LEU A 1 105 ? 4.425 0.813 -13.878 1.00 93.94 105 LEU A CA 1
ATOM 818 C C . LEU A 1 105 ? 4.980 -0.595 -14.179 1.00 93.94 105 LEU A C 1
ATOM 820 O O . LEU A 1 105 ? 6.193 -0.763 -14.295 1.00 93.94 105 LEU A O 1
ATOM 824 N N . GLY A 1 106 ? 4.114 -1.602 -14.330 1.00 94.94 106 GLY A N 1
ATOM 825 C CA . GLY A 1 106 ? 4.485 -2.964 -14.724 1.00 94.94 106 GLY A CA 1
ATOM 826 C C . GLY A 1 106 ? 4.854 -3.899 -13.569 1.00 94.94 106 GLY A C 1
ATOM 827 O O . GLY A 1 106 ? 5.436 -4.964 -13.815 1.00 94.94 106 GLY A O 1
ATOM 828 N N . PHE A 1 107 ? 4.539 -3.526 -12.325 1.00 97.00 107 PHE A N 1
ATOM 829 C CA . PHE A 1 107 ? 4.690 -4.417 -11.174 1.00 97.00 107 PHE A CA 1
ATOM 830 C C . PHE A 1 107 ? 3.499 -5.373 -11.061 1.00 97.00 107 PHE A C 1
ATOM 832 O O . PHE A 1 107 ? 2.348 -4.976 -11.249 1.00 97.00 107 PHE A O 1
ATOM 839 N N . THR A 1 108 ? 3.771 -6.636 -10.743 1.00 97.12 108 THR A N 1
ATOM 840 C CA . THR A 1 108 ? 2.731 -7.601 -10.365 1.00 97.12 108 THR A CA 1
ATOM 841 C C . THR A 1 108 ? 2.354 -7.431 -8.897 1.00 97.12 108 THR A C 1
ATOM 843 O O . THR A 1 108 ? 3.128 -6.886 -8.111 1.00 97.12 108 THR A O 1
ATOM 846 N N . ASP A 1 109 ? 1.186 -7.939 -8.500 1.00 96.62 109 ASP A N 1
ATOM 847 C CA . ASP A 1 109 ? 0.759 -7.899 -7.095 1.00 96.62 109 ASP A CA 1
ATOM 848 C C . ASP A 1 109 ? 1.789 -8.571 -6.173 1.00 96.62 109 ASP A C 1
ATOM 850 O O . ASP A 1 109 ? 2.135 -8.022 -5.135 1.00 96.62 109 ASP A O 1
ATOM 854 N N . GLU A 1 110 ? 2.365 -9.701 -6.591 1.00 95.94 110 GLU A N 1
ATOM 855 C CA . GLU A 1 110 ? 3.406 -10.394 -5.826 1.00 95.94 110 GLU A CA 1
ATOM 856 C C . GLU A 1 110 ? 4.678 -9.543 -5.664 1.00 95.94 110 GLU A C 1
ATOM 858 O O . GLU A 1 110 ? 5.236 -9.457 -4.573 1.00 95.94 110 GLU A O 1
ATOM 863 N N . GLU A 1 111 ? 5.119 -8.859 -6.725 1.00 96.25 111 GLU A N 1
ATOM 864 C CA . GLU A 1 111 ? 6.264 -7.944 -6.664 1.00 96.25 111 GLU A CA 1
ATOM 865 C C . GLU A 1 111 ? 5.983 -6.741 -5.754 1.00 96.25 111 GLU A C 1
ATOM 867 O O . GLU A 1 111 ? 6.869 -6.313 -5.012 1.00 96.25 111 GLU A O 1
ATOM 872 N N . ILE A 1 112 ? 4.758 -6.206 -5.782 1.00 96.44 112 ILE A N 1
ATOM 873 C CA . ILE A 1 112 ? 4.330 -5.115 -4.901 1.00 96.44 112 ILE A CA 1
ATOM 874 C C . ILE A 1 112 ? 4.411 -5.557 -3.438 1.00 96.44 112 ILE A C 1
ATOM 876 O O . ILE A 1 112 ? 4.988 -4.832 -2.626 1.00 96.44 112 ILE A O 1
ATOM 880 N N . GLU A 1 113 ? 3.897 -6.743 -3.102 1.00 95.06 113 GLU A N 1
ATOM 881 C CA . GLU A 1 113 ? 3.969 -7.265 -1.732 1.00 95.06 113 GLU A CA 1
ATOM 882 C C . GLU A 1 113 ? 5.423 -7.419 -1.267 1.00 95.06 113 GLU A C 1
ATOM 884 O O . GLU A 1 113 ? 5.776 -6.919 -0.197 1.00 95.06 113 GLU A O 1
ATOM 889 N N . ARG A 1 114 ? 6.311 -7.983 -2.101 1.00 93.62 114 ARG A N 1
ATOM 890 C CA . ARG A 1 114 ? 7.745 -8.085 -1.767 1.00 93.62 114 ARG A CA 1
ATOM 891 C C . ARG A 1 114 ? 8.392 -6.724 -1.536 1.00 93.62 114 ARG A C 1
ATOM 893 O O . ARG A 1 114 ? 9.156 -6.548 -0.588 1.00 93.62 114 ARG A O 1
ATOM 900 N N . LEU A 1 115 ? 8.073 -5.732 -2.365 1.00 92.81 115 LEU A N 1
ATOM 901 C CA . 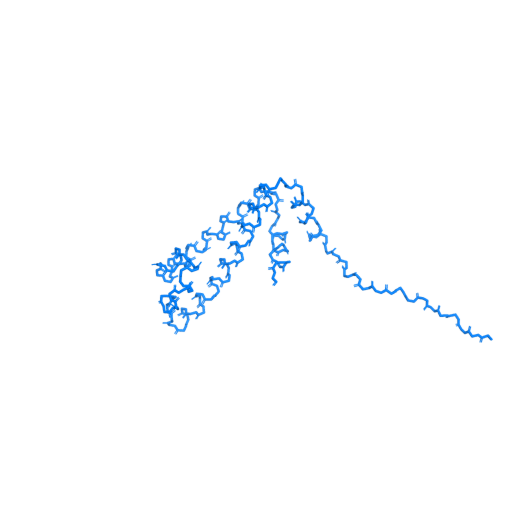LEU A 1 115 ? 8.601 -4.375 -2.208 1.00 92.81 115 LEU A CA 1
ATOM 902 C C . LEU A 1 115 ? 8.087 -3.670 -0.944 1.00 92.81 115 LEU A C 1
ATOM 904 O O . LEU A 1 115 ? 8.803 -2.825 -0.401 1.00 92.81 115 LEU A O 1
ATOM 908 N N . ILE A 1 116 ? 6.881 -3.994 -0.469 1.00 91.31 116 ILE A N 1
ATOM 909 C CA . ILE A 1 116 ? 6.360 -3.510 0.819 1.00 91.31 116 ILE A CA 1
ATOM 910 C C . ILE A 1 116 ? 7.080 -4.199 1.983 1.00 91.31 116 ILE A C 1
ATOM 912 O O . ILE A 1 116 ? 7.475 -3.520 2.932 1.00 91.31 116 ILE A O 1
ATOM 916 N N . GLU A 1 117 ? 7.270 -5.519 1.913 1.00 88.75 117 GLU A N 1
ATOM 917 C CA . GLU A 1 117 ? 7.943 -6.313 2.951 1.00 88.75 117 GLU A CA 1
ATOM 918 C C . GLU A 1 117 ? 9.390 -5.873 3.176 1.00 88.75 117 GLU A C 1
ATOM 920 O O . GLU A 1 117 ? 9.803 -5.705 4.319 1.00 88.75 117 GLU A O 1
ATOM 925 N N . LEU A 1 118 ? 10.132 -5.589 2.102 1.00 83.88 118 LEU A N 1
ATOM 926 C CA . LEU A 1 118 ? 11.509 -5.081 2.173 1.00 83.88 118 LEU A CA 1
ATOM 927 C C . LEU A 1 118 ? 11.649 -3.719 2.876 1.00 83.88 118 LEU A C 1
ATOM 929 O O . LEU A 1 118 ? 12.766 -3.285 3.151 1.00 83.88 118 LEU A O 1
ATOM 933 N N . ARG A 1 119 ? 10.542 -3.003 3.094 1.00 72.44 119 ARG A N 1
ATOM 934 C CA . ARG A 1 119 ? 10.508 -1.653 3.677 1.00 72.44 119 ARG A CA 1
ATOM 935 C C . ARG A 1 119 ? 9.889 -1.630 5.081 1.00 72.44 119 ARG A C 1
ATOM 937 O O . ARG A 1 119 ? 9.489 -0.553 5.540 1.00 72.44 119 ARG A O 1
ATOM 944 N N . ARG A 1 120 ? 9.743 -2.789 5.724 1.00 62.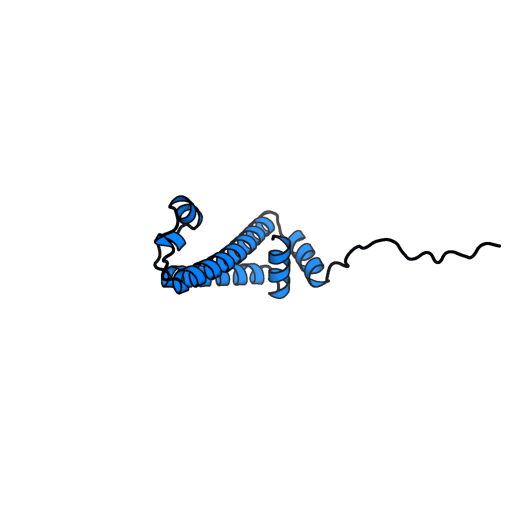66 120 ARG A N 1
ATOM 945 C CA . ARG A 1 120 ? 9.376 -2.931 7.141 1.00 62.66 120 ARG A CA 1
ATOM 946 C C . ARG A 1 120 ? 10.621 -3.010 8.011 1.00 62.66 120 ARG A C 1
ATOM 948 O O . ARG A 1 120 ? 10.563 -2.406 9.101 1.00 62.66 120 ARG A O 1
#

Sequence (120 aa):
MILGRGEEPISGVAMEDEVTRRAKEKFGRLSSIGQMAASMMLANLRNARDAKKQLREMMKEGRDFRSLPPLIRLIMGTVATLPGEEALRYLDRVERECLEGLRSLGFTDEEIERLIELRR

Radius of gyration: 21.07 Å; chains: 1; bounding box: 64×55×36 Å

Foldseek 3Di:
DDDDDDPDPDDDDPPDDPLQVVLVVLLVPDDPVRNVLLVVLLVLLLVLVVVLVVLVVCVVVVHWLCPDDVVVLVVVPPLSVDTSVVSNVVSVVSNVVSVVSVVVSVRDPSSSVSVSVVVD

pLDDT: mean 80.21, std 17.21, range [39.78, 97.38]

Secondary structure (DSSP, 8-state):
-------PPP-------HHHHHHHHHHHHS-HHHHHHHHHHHHHHHHHHHHHHHHHHHHHTT--GGGS-HHHHHHTGGGGGS-HHHHHHHHHHHHHHHHHHHHHTT--HHHHHHHHHTT-